Protein AF-A0A3M1E3D2-F1 (afdb_monomer)

Structure (mmCIF, N/CA/C/O backbone):
data_AF-A0A3M1E3D2-F1
#
_entry.id   AF-A0A3M1E3D2-F1
#
loop_
_atom_site.group_PDB
_atom_site.id
_atom_site.type_symbol
_atom_site.label_atom_id
_atom_site.label_alt_id
_atom_site.label_comp_id
_atom_site.label_asym_id
_atom_site.label_entity_id
_atom_site.label_seq_id
_atom_site.pdbx_PDB_ins_code
_atom_site.Cartn_x
_atom_site.Cartn_y
_atom_site.Cartn_z
_atom_site.occupancy
_atom_site.B_iso_or_equiv
_atom_site.auth_seq_id
_atom_site.auth_comp_id
_atom_site.auth_asym_id
_atom_site.auth_atom_id
_atom_site.pdbx_PDB_model_num
ATOM 1 N N . MET A 1 1 ? 0.489 2.745 -14.397 1.00 69.38 1 MET A N 1
ATOM 2 C CA . MET A 1 1 ? 1.387 1.947 -13.528 1.00 69.38 1 MET A CA 1
ATOM 3 C C . MET A 1 1 ? 0.590 1.544 -12.297 1.00 69.38 1 MET A C 1
ATOM 5 O O . MET A 1 1 ? -0.112 2.417 -11.801 1.00 69.38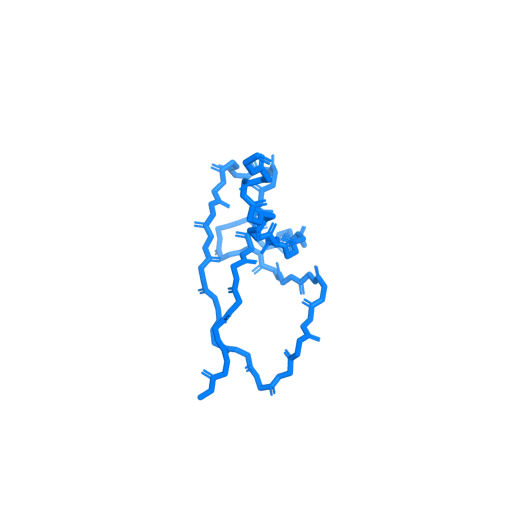 1 MET A O 1
ATOM 9 N N . PRO A 1 2 ? 0.625 0.277 -11.851 1.00 81.81 2 PRO A N 1
ATOM 10 C CA . PRO A 1 2 ? -0.115 -0.149 -10.667 1.00 81.81 2 PRO A CA 1
ATOM 11 C C . PRO A 1 2 ? 0.443 0.501 -9.394 1.00 81.81 2 PRO A C 1
ATOM 13 O O . PRO A 1 2 ? 1.658 0.636 -9.222 1.00 81.81 2 PRO A O 1
ATOM 16 N N . LEU A 1 3 ? -0.472 0.931 -8.529 1.00 85.44 3 LEU A N 1
ATOM 17 C CA . LEU A 1 3 ? -0.179 1.493 -7.219 1.00 85.44 3 LEU A CA 1
ATOM 18 C C . LEU A 1 3 ? -0.292 0.382 -6.178 1.00 85.44 3 LEU A C 1
ATOM 20 O O . LEU A 1 3 ? -1.251 -0.389 -6.199 1.00 85.44 3 LEU A O 1
ATOM 24 N N . PHE A 1 4 ? 0.690 0.296 -5.292 1.00 88.44 4 PHE A N 1
ATOM 25 C CA . PHE A 1 4 ? 0.705 -0.664 -4.197 1.00 88.44 4 PHE A CA 1
ATOM 26 C C . PHE A 1 4 ? 0.870 0.070 -2.874 1.00 88.44 4 PHE A C 1
ATOM 28 O O . PHE A 1 4 ? 1.674 0.996 -2.774 1.00 88.44 4 PHE A O 1
ATOM 35 N N . GLU A 1 5 ? 0.131 -0.368 -1.865 1.00 91.06 5 GLU A N 1
ATOM 36 C CA . GLU A 1 5 ? 0.220 0.154 -0.508 1.00 91.06 5 GLU A CA 1
ATOM 37 C C . GLU A 1 5 ? 1.189 -0.701 0.317 1.00 91.06 5 GLU A C 1
ATOM 39 O O . GLU A 1 5 ? 1.237 -1.923 0.179 1.00 91.06 5 GLU A O 1
ATOM 44 N N . PHE A 1 6 ? 1.988 -0.069 1.166 1.00 92.19 6 PHE A N 1
ATOM 45 C CA . PHE A 1 6 ? 2.947 -0.720 2.054 1.00 92.19 6 PHE A CA 1
ATOM 46 C C . PHE A 1 6 ? 2.777 -0.169 3.458 1.00 92.19 6 PHE A C 1
ATOM 48 O O . PHE A 1 6 ? 2.611 1.037 3.630 1.00 92.19 6 PHE A O 1
ATOM 55 N N . HIS A 1 7 ? 2.858 -1.038 4.460 1.00 92.31 7 HIS A N 1
ATOM 56 C CA . HIS A 1 7 ? 2.785 -0.633 5.857 1.00 92.31 7 HIS A CA 1
ATOM 57 C C . HIS A 1 7 ? 4.092 -0.988 6.558 1.00 92.31 7 HIS A C 1
ATOM 59 O O . HIS A 1 7 ? 4.504 -2.146 6.593 1.00 92.31 7 HIS 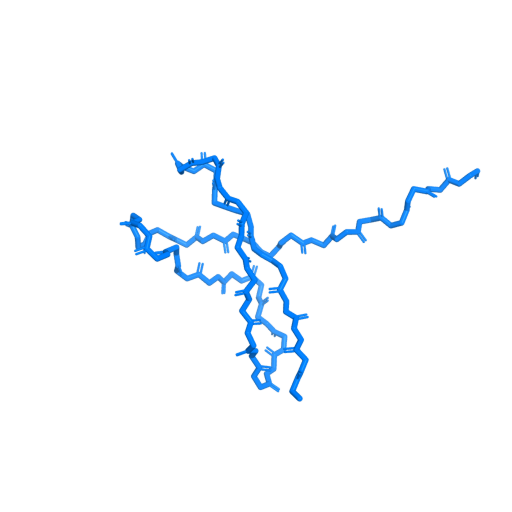A O 1
ATOM 65 N N . CYS A 1 8 ? 4.769 0.023 7.095 1.00 92.81 8 CYS A N 1
ATOM 66 C CA . CYS A 1 8 ? 5.991 -0.157 7.857 1.00 92.81 8 CYS A CA 1
ATOM 67 C C . CYS A 1 8 ? 5.651 -0.327 9.347 1.00 92.81 8 CYS A C 1
ATOM 69 O O . CYS A 1 8 ? 5.283 0.667 9.973 1.00 92.81 8 CYS A O 1
ATOM 71 N N . PRO A 1 9 ? 5.859 -1.515 9.948 1.00 89.62 9 PRO A N 1
ATOM 72 C CA . PRO A 1 9 ? 5.555 -1.758 11.364 1.00 89.62 9 PRO A CA 1
ATOM 73 C C . PRO A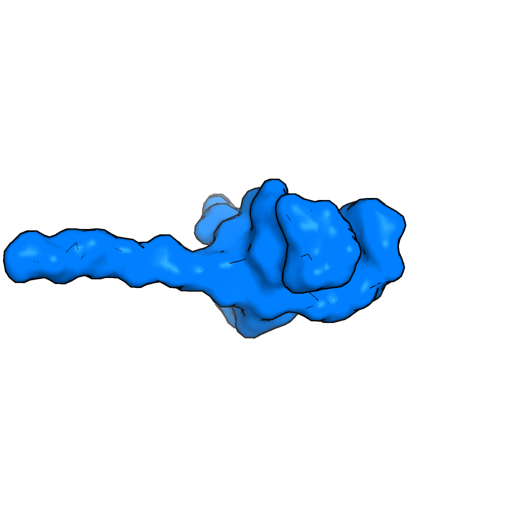 1 9 ? 6.532 -1.062 12.327 1.00 89.62 9 PRO A C 1
ATOM 75 O O . PRO A 1 9 ? 6.324 -1.051 13.533 1.00 89.62 9 PRO A O 1
ATOM 78 N N . ARG A 1 10 ? 7.639 -0.513 11.812 1.00 92.00 10 ARG A N 1
ATOM 79 C CA . ARG A 1 10 ? 8.676 0.160 12.609 1.00 92.00 10 ARG A CA 1
ATOM 80 C C . ARG A 1 10 ? 8.400 1.646 12.770 1.00 92.00 10 ARG A C 1
ATOM 82 O O . ARG A 1 10 ? 8.590 2.192 13.850 1.00 92.00 10 ARG A O 1
ATOM 89 N N . CYS A 1 11 ? 7.945 2.285 11.697 1.00 91.88 11 CYS A 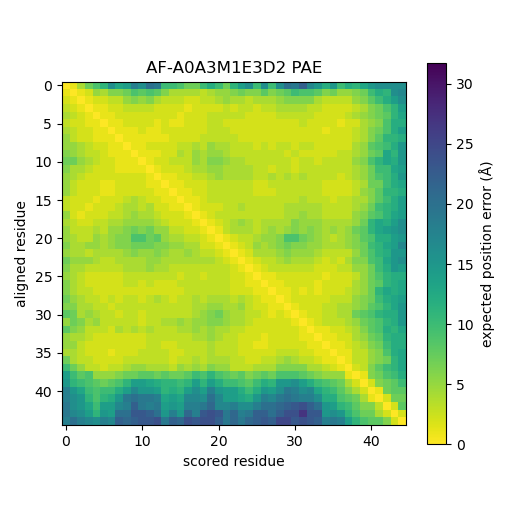N 1
ATOM 90 C CA . CYS A 1 11 ? 7.499 3.675 11.723 1.00 91.88 11 CYS A CA 1
ATOM 91 C C . CYS A 1 11 ? 6.007 3.809 12.043 1.00 91.88 11 CYS A C 1
ATOM 93 O O . CYS A 1 11 ? 5.559 4.932 12.247 1.00 91.88 11 CYS A O 1
ATOM 95 N N . ASP A 1 12 ? 5.264 2.697 12.032 1.00 89.81 12 ASP A N 1
ATOM 96 C CA . ASP A 1 12 ? 3.800 2.655 12.080 1.00 89.81 12 ASP A CA 1
ATOM 97 C C . ASP A 1 12 ? 3.178 3.566 11.007 1.00 89.81 12 ASP A C 1
ATOM 99 O O . ASP A 1 12 ? 2.303 4.395 11.248 1.00 89.81 12 ASP A O 1
ATOM 103 N N . ARG A 1 13 ? 3.723 3.482 9.787 1.00 89.00 13 ARG A N 1
ATOM 104 C CA . ARG A 1 13 ? 3.336 4.348 8.665 1.00 89.00 13 ARG A CA 1
ATOM 105 C C .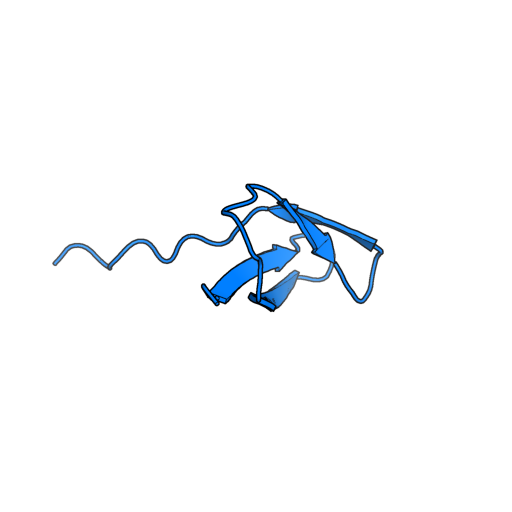 ARG A 1 13 ? 2.965 3.542 7.446 1.00 89.00 13 ARG A C 1
ATOM 107 O O . ARG A 1 13 ? 3.690 2.633 7.042 1.00 89.00 13 ARG A O 1
ATOM 114 N N . THR A 1 14 ? 1.884 3.964 6.815 1.00 90.00 14 THR A N 1
ATOM 115 C CA . THR A 1 14 ? 1.425 3.430 5.540 1.00 90.00 14 THR A CA 1
ATOM 116 C C . THR A 1 14 ? 1.845 4.376 4.420 1.00 90.00 14 THR A C 1
ATOM 118 O O . THR A 1 14 ? 1.763 5.595 4.570 1.00 90.00 14 THR A O 1
ATOM 121 N N . PHE A 1 15 ? 2.353 3.835 3.318 1.00 91.00 15 PHE A N 1
ATOM 122 C CA . PHE A 1 15 ? 2.777 4.617 2.162 1.00 91.00 15 PHE A CA 1
ATOM 123 C C . PHE A 1 15 ? 2.471 3.893 0.859 1.00 91.00 15 PHE A C 1
ATOM 125 O O . PHE A 1 15 ? 2.506 2.667 0.771 1.00 91.00 15 PHE A O 1
ATOM 132 N N . GLU A 1 16 ? 2.237 4.675 -0.186 1.00 90.88 16 GLU A N 1
ATOM 133 C CA . GLU A 1 16 ? 1.888 4.161 -1.502 1.00 90.88 16 GLU A CA 1
ATOM 134 C C . GLU A 1 16 ? 3.088 4.260 -2.450 1.00 90.88 16 GLU A C 1
ATOM 136 O O . GLU A 1 16 ? 3.834 5.248 -2.458 1.00 90.88 16 GLU A O 1
ATOM 141 N N . LYS A 1 17 ? 3.304 3.220 -3.258 1.00 90.06 17 LYS A N 1
ATOM 142 C CA . LYS A 1 17 ? 4.387 3.159 -4.241 1.00 90.06 17 LYS A CA 1
ATOM 143 C C . LYS A 1 17 ? 3.871 2.704 -5.598 1.00 90.06 17 LYS A C 1
ATOM 145 O O . LYS A 1 17 ? 3.231 1.663 -5.732 1.00 90.06 17 LYS A O 1
ATOM 150 N N . LEU A 1 18 ? 4.210 3.479 -6.623 1.00 89.00 18 LEU A N 1
ATOM 151 C CA . LEU A 1 18 ? 4.008 3.113 -8.021 1.00 89.00 18 LEU A CA 1
ATOM 152 C C . LEU A 1 18 ? 5.110 2.133 -8.418 1.00 89.00 18 LEU A C 1
ATOM 154 O O . LEU A 1 18 ? 6.267 2.528 -8.566 1.00 89.00 18 LEU A O 1
ATOM 158 N N . LEU A 1 19 ? 4.762 0.860 -8.586 1.00 85.56 19 LEU A N 1
ATOM 159 C CA . LEU A 1 19 ? 5.713 -0.166 -9.008 1.00 85.56 19 LEU A CA 1
ATOM 160 C C . LEU A 1 19 ? 5.338 -0.688 -10.387 1.00 85.56 19 LEU A C 1
ATOM 162 O O . LEU A 1 19 ? 4.174 -0.716 -10.775 1.00 85.56 19 LEU A O 1
ATOM 166 N N . ARG A 1 20 ? 6.342 -1.117 -11.153 1.00 86.69 20 ARG A N 1
ATOM 167 C CA . ARG A 1 20 ? 6.104 -1.749 -12.460 1.00 86.69 20 ARG A CA 1
ATOM 168 C C . ARG A 1 20 ? 5.564 -3.175 -12.320 1.00 86.69 20 ARG A C 1
ATOM 170 O O . ARG A 1 20 ? 4.868 -3.637 -13.214 1.00 86.69 20 ARG A O 1
ATOM 177 N N . ALA A 1 21 ? 5.863 -3.836 -11.203 1.00 85.62 21 ALA A N 1
ATOM 178 C CA . ALA A 1 21 ? 5.433 -5.189 -10.875 1.00 85.62 21 ALA A CA 1
ATOM 179 C C . ALA A 1 21 ? 5.035 -5.279 -9.395 1.00 85.62 21 ALA A C 1
ATOM 181 O O . ALA A 1 21 ? 5.485 -4.473 -8.577 1.00 85.62 21 ALA A O 1
ATOM 182 N N . ALA A 1 22 ? 4.202 -6.263 -9.056 1.00 80.75 22 ALA A N 1
ATOM 183 C CA . ALA A 1 22 ? 3.834 -6.535 -7.674 1.00 80.75 22 ALA A CA 1
ATOM 184 C C . ALA A 1 22 ? 5.057 -7.028 -6.889 1.00 80.75 22 ALA A C 1
ATOM 186 O O . ALA A 1 22 ? 5.623 -8.070 -7.205 1.00 80.75 22 ALA A O 1
ATOM 187 N N . GLN A 1 23 ? 5.445 -6.278 -5.860 1.00 87.06 23 GLN A N 1
ATOM 188 C CA . GLN A 1 23 ? 6.453 -6.688 -4.883 1.00 87.06 23 GLN A CA 1
ATOM 189 C C . GLN A 1 23 ? 5.765 -6.979 -3.548 1.00 87.06 23 GLN A C 1
ATOM 191 O O . GLN A 1 23 ? 4.726 -6.388 -3.244 1.00 87.06 23 GLN A O 1
ATOM 196 N N . ASN A 1 24 ? 6.303 -7.914 -2.767 1.00 87.25 24 ASN A N 1
ATOM 197 C CA . ASN A 1 24 ? 5.750 -8.250 -1.450 1.00 87.25 24 ASN A CA 1
ATOM 198 C C . ASN A 1 24 ? 6.244 -7.321 -0.343 1.00 87.25 24 ASN A C 1
ATOM 200 O O . ASN A 1 24 ? 5.582 -7.205 0.680 1.00 87.25 24 ASN A O 1
ATOM 204 N N . GLU A 1 25 ? 7.364 -6.643 -0.555 1.00 90.62 25 GLU A N 1
ATOM 205 C CA . GLU A 1 25 ? 7.962 -5.716 0.395 1.00 90.62 25 GLU A CA 1
ATOM 206 C C . GLU A 1 25 ? 8.644 -4.567 -0.351 1.00 90.62 25 GLU A C 1
ATOM 208 O O . GLU A 1 25 ? 9.049 -4.709 -1.508 1.00 90.62 25 GLU A O 1
ATOM 213 N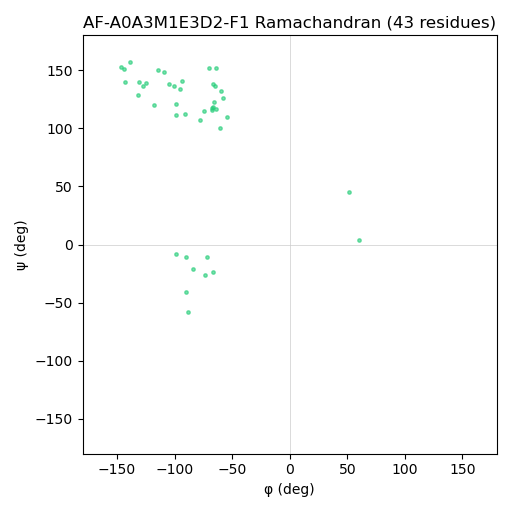 N . HIS A 1 26 ? 8.730 -3.411 0.299 1.00 92.25 26 HIS A N 1
ATOM 214 C CA . HIS A 1 26 ? 9.420 -2.237 -0.216 1.00 92.25 26 HIS A CA 1
ATOM 215 C C . HIS A 1 26 ? 10.116 -1.503 0.935 1.00 92.25 26 HIS A C 1
ATOM 217 O O . HIS A 1 26 ? 9.517 -1.353 1.999 1.00 92.25 26 HIS A O 1
ATOM 223 N N . PRO A 1 27 ? 11.347 -0.990 0.759 1.00 92.69 27 PRO A N 1
ATOM 224 C CA . PRO A 1 27 ? 12.007 -0.209 1.798 1.00 92.69 27 PRO A CA 1
ATOM 225 C C . PRO A 1 27 ? 11.189 1.035 2.165 1.00 92.69 27 PRO A C 1
ATOM 227 O O . PRO A 1 27 ? 10.733 1.781 1.284 1.00 92.69 27 PRO A O 1
ATOM 230 N N . CYS A 1 28 ? 11.011 1.248 3.467 1.00 91.75 28 CYS A N 1
ATOM 231 C CA . CYS A 1 28 ? 10.342 2.420 4.018 1.00 91.75 28 CYS A CA 1
ATOM 232 C C . CYS A 1 28 ? 11.151 3.695 3.709 1.00 91.75 28 CYS A C 1
ATOM 234 O O . CYS A 1 28 ? 12.373 3.692 3.865 1.00 91.75 28 CYS A O 1
ATOM 236 N N . PRO A 1 29 ? 10.512 4.802 3.290 1.00 89.62 29 PRO A N 1
ATOM 237 C CA . PRO A 1 29 ? 11.221 6.050 3.004 1.00 89.62 29 PRO A CA 1
ATOM 238 C C . PRO A 1 29 ? 11.849 6.722 4.240 1.00 89.62 29 PRO A C 1
ATOM 240 O O . PRO A 1 29 ? 12.817 7.457 4.068 1.00 89.62 29 PRO A O 1
ATOM 243 N N . ASP A 1 30 ? 11.346 6.465 5.453 1.00 90.62 30 ASP A N 1
ATOM 244 C CA . ASP A 1 30 ? 11.874 7.048 6.697 1.00 90.62 30 ASP A CA 1
ATOM 245 C C . ASP A 1 30 ? 13.009 6.198 7.297 1.00 90.62 30 ASP A C 1
ATOM 247 O O . ASP A 1 30 ? 14.126 6.682 7.475 1.00 90.62 30 ASP A O 1
ATOM 251 N N . CYS A 1 31 ? 12.750 4.921 7.599 1.00 92.44 31 CYS A N 1
ATOM 252 C CA . CYS A 1 31 ? 13.710 4.060 8.306 1.00 92.44 31 CYS A CA 1
ATOM 253 C C . CYS A 1 31 ? 14.529 3.131 7.400 1.00 92.44 31 CYS A C 1
ATOM 255 O O . CYS A 1 31 ? 15.446 2.473 7.885 1.00 92.44 31 CYS A O 1
ATOM 257 N N . LYS A 1 32 ? 14.212 3.052 6.099 1.00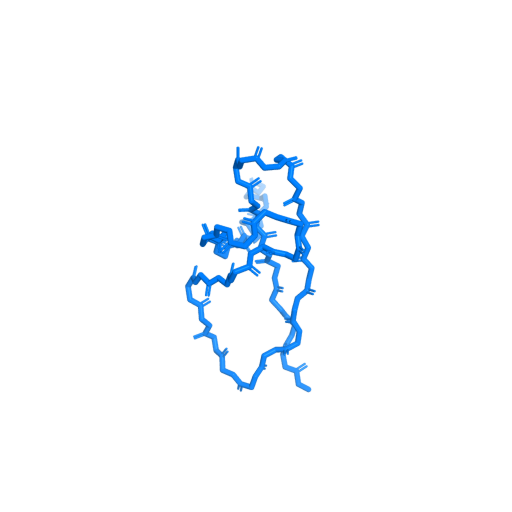 90.81 32 LYS A N 1
ATOM 258 C CA . LYS A 1 32 ? 14.811 2.122 5.117 1.00 90.81 32 LYS A CA 1
ATOM 259 C C . LYS A 1 32 ? 14.635 0.629 5.422 1.00 90.81 32 LYS A C 1
ATOM 261 O O . LYS A 1 32 ? 15.135 -0.193 4.659 1.00 90.81 32 LYS A O 1
ATOM 266 N N . GLU A 1 33 ? 13.902 0.265 6.472 1.00 91.81 33 GLU A N 1
ATOM 267 C CA . GLU A 1 33 ? 13.572 -1.132 6.762 1.00 91.81 33 GLU A CA 1
ATOM 268 C C . GLU A 1 33 ? 12.566 -1.692 5.740 1.00 91.81 33 GLU A C 1
ATOM 270 O O . GLU A 1 33 ? 11.769 -0.928 5.176 1.00 91.81 33 GLU A O 1
ATOM 275 N N . PRO A 1 34 ? 12.588 -3.013 5.482 1.00 91.75 34 PRO A N 1
ATOM 276 C CA . PRO A 1 34 ? 11.633 -3.655 4.588 1.00 91.75 34 PRO A CA 1
ATOM 277 C C . PRO A 1 34 ? 10.214 -3.540 5.157 1.00 91.75 34 PRO A C 1
ATOM 279 O O . PRO A 1 34 ? 9.907 -4.058 6.229 1.00 91.75 34 PRO A O 1
ATOM 282 N N . ALA A 1 35 ? 9.339 -2.836 4.439 1.00 92.88 35 ALA A N 1
ATOM 283 C CA . ALA A 1 35 ? 7.928 -2.718 4.773 1.00 92.88 35 ALA A CA 1
ATOM 284 C C . ALA A 1 35 ? 7.119 -3.708 3.919 1.00 92.88 35 ALA A C 1
ATOM 286 O O . ALA A 1 35 ? 7.174 -3.613 2.687 1.00 92.88 35 ALA A O 1
ATOM 287 N N . PRO A 1 36 ? 6.376 -4.651 4.520 1.00 91.81 36 PRO A N 1
ATOM 288 C CA . PRO A 1 36 ? 5.522 -5.566 3.775 1.00 91.81 36 PRO A CA 1
ATOM 289 C C . PRO A 1 36 ? 4.388 -4.823 3.057 1.00 91.81 36 PRO A C 1
ATOM 291 O O . PRO A 1 36 ? 3.926 -3.758 3.484 1.00 91.81 36 PRO A O 1
ATOM 294 N N . ARG A 1 37 ? 3.928 -5.399 1.945 1.00 90.25 37 ARG A N 1
ATOM 295 C CA . ARG A 1 37 ? 2.812 -4.863 1.168 1.00 90.25 37 ARG A CA 1
ATOM 296 C C . ARG A 1 37 ? 1.536 -4.951 1.994 1.00 90.25 37 ARG A C 1
ATOM 298 O O . ARG A 1 37 ? 1.118 -6.040 2.387 1.00 90.25 37 ARG A O 1
ATOM 305 N N . ALA A 1 38 ? 0.903 -3.807 2.205 1.00 86.69 38 ALA A N 1
ATOM 306 C CA . ALA A 1 38 ? -0.441 -3.744 2.731 1.00 86.69 38 ALA A CA 1
ATOM 307 C C . ALA A 1 38 ? -1.391 -4.161 1.604 1.00 86.69 38 ALA A C 1
ATOM 309 O O . ALA A 1 38 ? -1.461 -3.551 0.537 1.00 86.69 38 ALA A O 1
ATOM 310 N N . VAL A 1 39 ? -2.069 -5.283 1.803 1.00 77.56 39 VAL A N 1
ATOM 311 C CA . VAL A 1 39 ? -3.176 -5.697 0.948 1.00 77.56 39 VAL A CA 1
ATOM 312 C C . VAL A 1 39 ? -4.447 -5.303 1.670 1.00 77.56 39 VAL A C 1
ATOM 314 O O . VAL A 1 39 ? -4.761 -5.874 2.713 1.00 77.56 39 VAL A O 1
ATOM 317 N N . SER A 1 40 ? -5.168 -4.321 1.129 1.00 63.66 40 SER A N 1
ATOM 318 C CA . SER A 1 40 ? -6.505 -3.978 1.603 1.00 63.66 40 SER A CA 1
ATOM 319 C C . SER A 1 40 ? -7.387 -5.211 1.412 1.00 63.66 40 SER A C 1
ATOM 321 O O . SER A 1 40 ? -7.802 -5.534 0.298 1.00 63.66 40 SER A O 1
ATOM 323 N N . VAL A 1 41 ? -7.613 -5.965 2.486 1.00 60.53 41 VAL A N 1
ATOM 324 C CA . VAL A 1 41 ? -8.595 -7.046 2.478 1.00 60.53 41 VAL A CA 1
ATOM 325 C C . VAL A 1 41 ? -9.948 -6.346 2.357 1.00 60.53 41 VAL A C 1
ATOM 327 O O . VAL A 1 41 ? -10.266 -5.544 3.238 1.00 60.53 41 VAL A O 1
ATOM 330 N N . PRO A 1 42 ? -10.738 -6.557 1.288 1.00 56.59 42 PRO A N 1
ATOM 331 C CA . PRO A 1 42 ? -12.080 -6.000 1.256 1.00 56.59 42 PRO A CA 1
ATOM 332 C C . PRO A 1 42 ? -12.819 -6.541 2.481 1.00 56.59 42 PRO A C 1
ATOM 334 O O . PRO A 1 42 ? -12.822 -7.754 2.710 1.00 56.59 42 PRO A O 1
ATOM 337 N N . ALA A 1 43 ? -13.381 -5.642 3.292 1.00 52.94 43 ALA A N 1
ATOM 338 C CA . ALA A 1 43 ? -14.204 -6.021 4.429 1.00 52.94 43 ALA A CA 1
ATOM 339 C C . ALA A 1 43 ? -15.313 -6.947 3.908 1.00 52.94 43 ALA A C 1
ATOM 341 O O . ALA A 1 43 ? -16.160 -6.532 3.118 1.00 52.94 43 ALA A O 1
ATOM 342 N N . ARG A 1 44 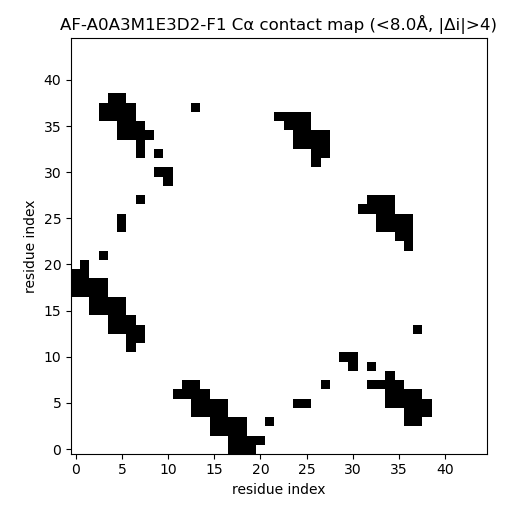? -15.240 -8.234 4.261 1.00 64.88 44 ARG A N 1
ATOM 343 C CA . ARG A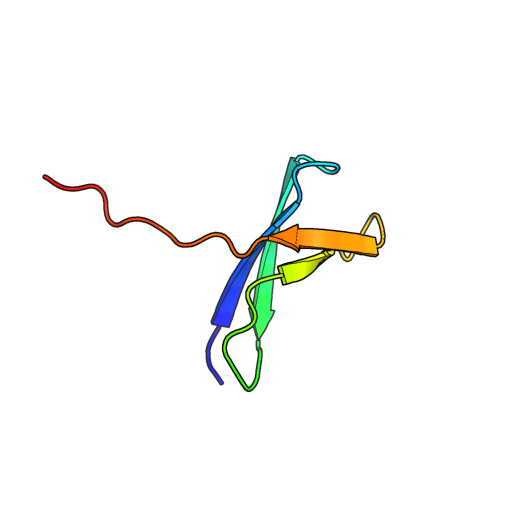 1 44 ? -16.276 -9.207 3.912 1.00 64.88 44 ARG A CA 1
ATOM 344 C C . ARG A 1 44 ? -17.532 -8.823 4.693 1.00 64.88 44 ARG A C 1
ATOM 346 O O . ARG A 1 44 ? -17.489 -8.814 5.920 1.00 64.88 44 ARG A O 1
ATOM 353 N N . THR A 1 45 ? -18.580 -8.445 3.960 1.00 58.56 45 THR A N 1
ATOM 354 C CA . THR A 1 45 ? -19.933 -8.227 4.489 1.00 58.56 45 THR A CA 1
ATOM 355 C C . THR A 1 45 ? -20.600 -9.533 4.891 1.00 58.56 45 THR A C 1
ATOM 357 O O . THR A 1 45 ? -20.167 -10.599 4.393 1.00 58.56 45 THR A O 1
#

Nearest PDB structures (foldseek):
  8rbo-assembly1_P  TM=5.035E-01  e=1.209E+00  Pyrococcus furiosus DSM 3638
  8oki-assembly1_P  TM=5.044E-01  e=1.289E+00  Pyrococcus furiosus DSM 3638
  9bcu-assembly1_P  TM=5.263E-01  e=2.763E+00  Thermococcus kodakarensis
  6ee8-assembly1_J  TM=6.067E-01  e=6.725E+00  Mycobacterium tuberculosis

Sequence (45 aa):
MPLFEFHCPRCDRTFEKLLRAAQNEHPCPDCKEPAPRAVSVPART

Radius of gyration: 10.98 Å; Cα contacts (8 Å, |Δi|>4): 75; chains: 1; bounding box: 35×16×26 Å

pLDDT: mean 84.9, std 10.96, range [52.94, 92.88]

Solvent-accessible surface area (backbone atoms only — not comparable to full-atom values): 2925 Å² total; per-residue (Å²): 123,57,76,43,41,27,39,25,87,86,78,72,41,75,48,77,44,80,34,96,63,95,62,68,55,47,63,34,91,85,79,59,49,79,10,44,48,48,72,86,70,76,81,81,127

Foldseek 3Di:
DDKWWWADPVVRDIDIDDDPDDDQWDQDPPPRDTTGTDDPDPPDD

Secondary structure (DSSP, 8-state):
--EEEEEETTTTEEEEEE-SS--SEEE-TTT-PEEEEE-------

Mean predicted aligned error: 5.6 Å